Protein AF-A0A1I7SSW7-F1 (afdb_monomer_lite)

InterPro domains:
  IPR001506 Peptidase M12A [PF01400] (23-93)
  IPR024079 Metallopeptidase, catalytic domain superfamily [G3DSA:3.40.390.10] (13-125)

pLDDT: mean 82.29, std 19.3, range [34.72, 98.06]

Organism: Bursaphelenchus xylophilus (NCBI:txid6326)

Sequence (134 aa):
MAIFRSFRSLAFLCLVTVVFAESKTIFYRFHDKNNASINNCILKAMDKLRQETCLTFSKVPKPVKERVISFIESNHCAWQDNNSTVHMATHCLNDDTCTNIISKALTNERPQYGVVRHLNLKFNCTGKKNDRSA

Structure (mmCIF, N/CA/C/O backbone):
data_AF-A0A1I7SSW7-F1
#
_entry.id   AF-A0A1I7SSW7-F1
#
loop_
_atom_site.group_PDB
_atom_site.id
_atom_site.type_symbol
_atom_site.label_atom_id
_atom_site.label_alt_id
_atom_site.label_comp_id
_atom_site.label_asym_id
_atom_site.label_entity_id
_atom_site.label_seq_id
_atom_site.pdbx_PDB_ins_code
_atom_site.Cartn_x
_atom_site.Cartn_y
_atom_site.Cartn_z
_atom_site.occupancy
_atom_site.B_iso_or_equiv
_atom_site.auth_seq_id
_atom_site.auth_comp_id
_atom_site.auth_asym_id
_atom_site.auth_atom_id
_atom_site.pdbx_PDB_model_num
ATOM 1 N N . MET A 1 1 ? -44.603 23.549 58.461 1.00 39.75 1 MET A N 1
ATOM 2 C CA . MET A 1 1 ? -44.838 22.328 57.664 1.00 39.75 1 MET A CA 1
ATOM 3 C C . MET A 1 1 ? -43.965 22.421 56.421 1.00 39.75 1 MET A C 1
ATOM 5 O O . MET A 1 1 ? -44.342 23.052 55.446 1.00 39.75 1 MET A O 1
ATOM 9 N N . ALA A 1 2 ? -42.730 21.935 56.530 1.00 39.25 2 ALA A N 1
ATOM 10 C CA . ALA A 1 2 ? -41.802 21.841 55.410 1.00 39.25 2 ALA A CA 1
ATOM 11 C C . ALA A 1 2 ? -42.006 20.485 54.727 1.00 39.25 2 ALA A C 1
ATOM 13 O O . ALA A 1 2 ? -42.304 19.515 55.417 1.00 39.25 2 ALA A O 1
ATOM 14 N N . ILE A 1 3 ? -41.857 20.434 53.404 1.00 41.00 3 ILE A N 1
ATOM 15 C CA . ILE A 1 3 ? -40.979 19.505 52.671 1.00 41.00 3 ILE A CA 1
ATOM 16 C C . ILE A 1 3 ? -41.216 19.754 51.175 1.00 41.00 3 ILE A C 1
ATOM 18 O O . ILE A 1 3 ? -42.271 19.463 50.609 1.00 41.00 3 ILE A O 1
ATOM 22 N N . PHE A 1 4 ? -40.191 20.349 50.567 1.00 43.53 4 PHE A N 1
ATOM 23 C CA . PHE A 1 4 ? -39.983 20.524 49.136 1.00 43.53 4 PHE A CA 1
ATOM 24 C C . PHE A 1 4 ? -40.218 19.203 48.390 1.00 43.53 4 PHE A C 1
ATOM 26 O O . PHE A 1 4 ? -39.501 18.223 48.599 1.00 43.53 4 PHE A O 1
ATOM 33 N N . ARG A 1 5 ? -41.197 19.171 47.481 1.00 48.81 5 ARG A N 1
ATOM 34 C CA . ARG A 1 5 ? -41.376 18.039 46.569 1.00 48.81 5 ARG A CA 1
ATOM 35 C C . ARG A 1 5 ? -40.392 18.146 45.410 1.00 48.81 5 ARG A C 1
ATOM 37 O O . ARG A 1 5 ? -40.645 18.811 44.418 1.00 48.81 5 ARG A O 1
ATOM 44 N N . SER A 1 6 ? -39.288 17.430 45.606 1.00 44.53 6 SER A N 1
ATOM 45 C CA . SER A 1 6 ? -38.626 16.568 44.628 1.00 44.53 6 SER A CA 1
ATOM 46 C C . SER A 1 6 ? -38.331 17.204 43.264 1.00 44.53 6 SER A C 1
ATOM 48 O O . SER A 1 6 ? -39.148 17.192 42.344 1.00 44.53 6 SER A O 1
ATOM 50 N N . PHE A 1 7 ? -37.090 17.682 43.139 1.00 45.72 7 PHE A N 1
ATOM 51 C CA . PHE A 1 7 ? -36.362 17.776 41.877 1.00 45.72 7 PHE A CA 1
ATOM 52 C C . PHE A 1 7 ? -36.556 16.471 41.089 1.00 45.72 7 PHE A C 1
ATOM 54 O O . PHE A 1 7 ? -35.925 15.453 41.380 1.00 45.72 7 PHE A O 1
ATOM 61 N N . ARG A 1 8 ? -37.438 16.492 40.084 1.00 46.66 8 ARG A N 1
ATOM 62 C CA . ARG A 1 8 ? -37.482 15.461 39.047 1.00 46.66 8 ARG A CA 1
ATOM 63 C C . ARG A 1 8 ? -36.206 15.595 38.231 1.00 46.66 8 ARG A C 1
ATOM 65 O O . ARG A 1 8 ? -36.127 16.350 37.269 1.00 46.66 8 ARG A O 1
ATOM 72 N N . SER A 1 9 ? -35.206 14.861 38.698 1.00 51.84 9 SER A N 1
ATOM 73 C CA . SER A 1 9 ? -33.976 14.521 38.011 1.00 51.84 9 SER A CA 1
ATOM 74 C C . SER A 1 9 ? -34.321 13.829 36.688 1.00 51.84 9 SER A C 1
ATOM 76 O O . SER A 1 9 ? -34.374 12.608 36.595 1.00 51.84 9 SER A O 1
ATOM 78 N N . LEU A 1 10 ? -34.607 14.615 35.652 1.00 50.91 10 LEU A N 1
ATOM 79 C CA . LEU A 1 10 ? -34.479 14.190 34.262 1.00 50.91 10 LEU A CA 1
ATOM 80 C C . LEU A 1 10 ? -33.035 14.473 33.852 1.00 50.91 10 LEU A C 1
ATOM 82 O O . LEU A 1 10 ? -32.748 15.272 32.966 1.00 50.91 10 LEU A O 1
ATOM 86 N N . ALA A 1 11 ? -32.111 13.785 34.524 1.00 51.94 11 ALA A N 1
ATOM 87 C CA . ALA A 1 11 ? -30.805 13.485 33.971 1.00 51.94 11 ALA A CA 1
ATOM 88 C C . ALA A 1 11 ? -31.016 12.512 32.802 1.00 51.94 11 ALA A C 1
ATOM 90 O O . ALA A 1 11 ? -30.690 11.331 32.872 1.00 51.94 11 ALA A O 1
ATOM 91 N N . PHE A 1 12 ? -31.585 13.020 31.709 1.00 49.56 12 PHE A N 1
ATOM 92 C CA . PHE A 1 12 ? -31.449 12.441 30.382 1.00 49.56 12 PHE A CA 1
ATOM 93 C C . PHE A 1 12 ? -30.018 12.760 29.925 1.00 49.56 12 PHE A C 1
ATOM 95 O O . PHE A 1 12 ? -29.775 13.548 29.015 1.00 49.56 12 PHE A O 1
ATOM 102 N N . LEU A 1 13 ? -29.038 12.198 30.642 1.00 54.81 13 LEU A N 1
ATOM 103 C CA . LEU A 1 13 ? -27.681 12.084 30.143 1.00 54.81 13 LEU A CA 1
ATOM 104 C C . LEU A 1 13 ? -27.780 11.119 28.963 1.00 54.81 13 LEU A C 1
ATOM 106 O O . LEU A 1 13 ? -27.737 9.901 29.123 1.00 54.81 13 LEU A O 1
ATOM 110 N N . CYS A 1 14 ? -27.963 11.681 27.770 1.00 49.81 14 CYS A N 1
ATOM 111 C CA . CYS A 1 14 ? -27.564 11.051 26.527 1.00 49.81 14 CYS A CA 1
ATOM 112 C C . CYS A 1 14 ? -26.086 10.682 26.676 1.00 49.81 14 CYS A C 1
ATOM 114 O O . CYS A 1 14 ? -25.195 11.481 26.388 1.00 49.81 14 CYS A O 1
ATOM 116 N N . LEU A 1 15 ? -25.831 9.474 27.175 1.00 48.19 15 LEU A N 1
ATOM 117 C CA . LEU A 1 15 ? -24.528 8.833 27.190 1.00 48.19 15 LEU A CA 1
ATOM 118 C C . LEU A 1 15 ? -24.218 8.451 25.736 1.00 48.19 15 LEU A C 1
ATOM 120 O O . LEU A 1 15 ? -24.253 7.289 25.342 1.00 48.19 15 LEU A O 1
ATOM 124 N N . VAL A 1 16 ? -23.981 9.459 24.895 1.00 55.19 16 VAL A N 1
ATOM 125 C CA . VAL A 1 16 ? -23.369 9.260 23.587 1.00 55.19 16 VAL A CA 1
ATOM 126 C C . VAL A 1 16 ? -21.922 8.916 23.892 1.00 55.19 16 VAL A C 1
ATOM 128 O O . VAL A 1 16 ? -21.055 9.783 23.967 1.00 55.19 16 VAL A O 1
ATOM 131 N N . THR A 1 17 ? -21.653 7.634 24.122 1.00 53.50 17 THR A N 1
ATOM 132 C CA . THR A 1 17 ? -20.293 7.118 24.045 1.00 53.50 17 THR A CA 1
ATOM 133 C C . THR A 1 17 ? -19.869 7.280 22.597 1.00 53.50 17 THR A C 1
ATOM 135 O O . THR A 1 17 ? -20.151 6.437 21.741 1.00 53.50 17 THR A O 1
ATOM 138 N N . VAL A 1 18 ? -19.233 8.408 22.295 1.00 54.25 18 VAL A N 1
ATOM 139 C CA . VAL A 1 18 ? -18.437 8.556 21.087 1.00 54.25 18 VAL A CA 1
ATOM 140 C C . VAL A 1 18 ? -17.310 7.544 21.231 1.00 54.25 18 VAL A C 1
ATOM 142 O O . VAL A 1 18 ? -16.285 7.813 21.846 1.00 54.25 18 VAL A O 1
ATOM 145 N N . VAL A 1 19 ? -17.529 6.336 20.709 1.00 56.25 19 VAL A N 1
ATOM 146 C CA . VAL A 1 19 ? -16.446 5.386 20.480 1.00 56.25 19 VAL A CA 1
ATOM 147 C C . VAL A 1 19 ? -15.565 6.055 19.432 1.00 56.25 19 VAL A C 1
ATOM 149 O O . VAL A 1 19 ? -15.930 6.141 18.250 1.00 56.25 19 VAL A O 1
ATOM 152 N N . PHE A 1 20 ? -14.474 6.660 19.895 1.00 54.06 20 PHE A N 1
ATOM 153 C CA . PHE A 1 20 ? -13.388 7.093 19.038 1.00 54.06 20 PHE A CA 1
ATOM 154 C C . PHE A 1 20 ? -12.798 5.811 18.458 1.00 54.06 20 PHE A C 1
ATOM 156 O O . PHE A 1 20 ? -12.204 5.017 19.182 1.00 54.06 20 PHE A O 1
ATOM 163 N N . ALA A 1 21 ? -13.050 5.559 17.173 1.00 59.50 21 ALA A N 1
ATOM 164 C CA . ALA A 1 21 ? -12.325 4.520 16.466 1.00 59.50 21 ALA A CA 1
ATOM 165 C C . ALA A 1 21 ? -10.864 4.975 16.436 1.00 59.50 21 ALA A C 1
ATOM 167 O O . ALA A 1 21 ? -10.548 6.006 15.839 1.00 59.50 21 ALA A O 1
ATOM 168 N N . GLU A 1 22 ? -10.003 4.268 17.159 1.00 69.94 22 GLU A N 1
ATOM 169 C CA . GLU A 1 22 ? -8.578 4.557 17.195 1.00 69.94 22 GLU A CA 1
ATOM 170 C C . GLU A 1 22 ? -8.015 4.326 15.788 1.00 69.94 22 GLU A C 1
ATOM 172 O O . GLU A 1 22 ? -8.035 3.210 15.268 1.00 69.94 22 GLU A O 1
ATOM 177 N N . SER A 1 23 ? -7.597 5.401 15.115 1.00 81.25 23 SER A N 1
ATOM 178 C CA . SER A 1 23 ? -7.006 5.285 13.786 1.00 81.25 23 SER A CA 1
ATOM 179 C C . SER A 1 23 ? -5.551 4.863 13.911 1.00 81.25 23 SER A C 1
ATOM 181 O O . SER A 1 23 ? -4.782 5.523 14.615 1.00 81.25 23 SER A O 1
ATOM 183 N N . LYS A 1 24 ? -5.143 3.823 13.185 1.00 89.62 24 LYS A N 1
ATOM 184 C CA . LYS A 1 24 ? -3.747 3.386 13.177 1.00 89.62 24 LYS A CA 1
ATOM 185 C C . LYS A 1 24 ? -3.008 3.967 11.981 1.00 89.62 24 LYS A C 1
ATOM 187 O O . LYS A 1 24 ? -3.320 3.638 10.837 1.00 89.62 24 LYS A O 1
ATOM 192 N N . THR A 1 25 ? -1.998 4.786 12.261 1.00 92.00 25 THR A N 1
ATOM 193 C CA . THR A 1 25 ? -1.147 5.370 11.221 1.00 92.00 25 THR A CA 1
ATOM 194 C C . THR A 1 25 ? -0.088 4.373 10.772 1.00 92.00 25 THR A C 1
ATOM 196 O O . THR A 1 25 ? 0.652 3.817 11.577 1.00 92.00 25 THR A O 1
ATOM 199 N N . ILE A 1 26 ? -0.010 4.161 9.464 1.00 93.88 26 ILE A N 1
ATOM 200 C CA . ILE A 1 26 ? 1.018 3.379 8.793 1.00 93.88 26 ILE A CA 1
ATOM 201 C C . ILE A 1 26 ? 1.961 4.348 8.089 1.00 93.88 26 ILE A C 1
ATOM 203 O O . ILE A 1 26 ? 1.559 5.097 7.192 1.00 93.88 26 ILE A O 1
ATOM 207 N N . PHE A 1 27 ? 3.234 4.313 8.474 1.00 95.00 27 PHE A N 1
ATOM 208 C CA . PHE A 1 27 ? 4.255 5.137 7.849 1.00 95.00 27 PHE A CA 1
ATOM 209 C C . PHE A 1 27 ? 4.839 4.463 6.612 1.00 95.00 27 PHE A C 1
ATOM 211 O O . PHE A 1 27 ? 5.202 3.284 6.638 1.00 95.00 27 PHE A O 1
ATOM 218 N N . TYR A 1 28 ? 4.963 5.225 5.527 1.00 96.00 28 TYR A N 1
ATOM 219 C CA . TYR A 1 28 ? 5.516 4.729 4.275 1.00 96.00 28 TYR A CA 1
ATOM 220 C C . TYR A 1 28 ? 6.509 5.686 3.624 1.00 96.00 28 TYR A C 1
ATOM 222 O O . TYR A 1 28 ? 6.481 6.901 3.833 1.00 96.00 28 TYR A O 1
ATOM 230 N N . ARG A 1 29 ? 7.366 5.130 2.768 1.00 95.69 29 ARG A N 1
ATOM 231 C CA . ARG A 1 29 ? 8.203 5.887 1.832 1.00 95.69 29 ARG A CA 1
ATOM 232 C C . ARG A 1 29 ? 8.241 5.206 0.471 1.00 95.69 29 ARG A C 1
ATOM 234 O O . ARG A 1 29 ? 8.270 3.979 0.393 1.00 95.69 29 ARG A O 1
ATOM 241 N N . PHE A 1 30 ? 8.289 6.010 -0.582 1.00 96.75 30 PHE A N 1
ATOM 242 C CA . PHE A 1 30 ? 8.641 5.547 -1.920 1.00 96.75 30 PHE A CA 1
ATOM 243 C C . PHE A 1 30 ? 10.130 5.770 -2.143 1.00 96.75 30 PHE A C 1
ATOM 245 O O . PHE A 1 30 ? 10.692 6.735 -1.627 1.00 96.75 30 PHE A O 1
ATOM 252 N N . HIS A 1 31 ? 10.761 4.879 -2.894 1.00 95.44 31 HIS A N 1
ATOM 253 C CA . HIS A 1 31 ? 12.102 5.130 -3.394 1.00 95.44 31 HIS A CA 1
ATOM 254 C C . HIS A 1 31 ? 12.051 6.140 -4.548 1.00 95.44 31 HIS A C 1
ATOM 256 O O . HIS A 1 31 ? 11.157 6.085 -5.393 1.00 95.44 31 HIS A O 1
ATOM 262 N N . ASP A 1 32 ? 13.021 7.054 -4.593 1.00 94.25 32 ASP A N 1
ATOM 263 C CA . ASP A 1 32 ? 12.993 8.223 -5.487 1.00 94.25 32 ASP A CA 1
ATOM 264 C C . ASP A 1 32 ? 13.028 7.856 -6.977 1.00 94.25 32 ASP A C 1
ATOM 266 O O . ASP A 1 32 ? 12.586 8.622 -7.826 1.00 94.25 32 ASP A O 1
ATOM 270 N N . LYS A 1 33 ? 13.548 6.665 -7.293 1.00 94.81 33 LYS A N 1
ATOM 271 C CA . LYS A 1 33 ? 13.659 6.146 -8.664 1.00 94.81 33 LYS A CA 1
ATOM 272 C C . LYS A 1 33 ? 12.468 5.299 -9.118 1.00 94.81 33 LYS A C 1
ATOM 274 O O . LYS A 1 33 ? 12.536 4.734 -10.200 1.00 94.81 33 LYS A O 1
ATOM 279 N N . ASN A 1 34 ? 11.420 5.170 -8.305 1.00 95.56 34 ASN A N 1
ATOM 280 C CA . ASN A 1 34 ? 10.256 4.382 -8.698 1.00 95.56 34 ASN A CA 1
ATOM 281 C C . ASN A 1 34 ? 9.529 5.015 -9.883 1.00 95.56 34 ASN A C 1
ATOM 283 O O . ASN A 1 34 ? 9.257 6.218 -9.893 1.00 95.56 34 ASN A O 1
ATOM 287 N N . ASN A 1 35 ? 9.081 4.169 -10.804 1.00 95.88 35 ASN A N 1
ATOM 288 C CA . ASN A 1 35 ? 8.106 4.533 -11.812 1.00 95.88 35 ASN A CA 1
ATOM 289 C C . ASN A 1 35 ? 6.836 5.131 -11.169 1.00 95.88 35 ASN A C 1
ATOM 291 O O . ASN A 1 35 ? 6.265 4.585 -10.217 1.00 95.88 35 ASN A O 1
ATOM 295 N N . ALA A 1 36 ? 6.352 6.246 -11.724 1.00 96.56 36 ALA A N 1
ATOM 296 C CA . ALA A 1 36 ? 5.165 6.945 -11.239 1.00 96.56 36 ALA A CA 1
ATOM 297 C C . ALA A 1 36 ? 3.911 6.051 -11.200 1.00 96.56 36 ALA A C 1
ATOM 299 O O . ALA A 1 36 ? 3.087 6.190 -10.294 1.00 96.56 36 ALA A O 1
ATOM 300 N N . SER A 1 37 ? 3.776 5.104 -12.134 1.00 97.00 37 SER A N 1
ATOM 301 C CA . SER A 1 37 ? 2.643 4.175 -12.181 1.00 97.00 37 SER A CA 1
ATOM 302 C C . SER A 1 37 ? 2.617 3.221 -10.982 1.00 97.00 37 SER A C 1
ATOM 304 O O . SER A 1 37 ? 1.536 2.928 -10.471 1.00 97.00 37 SER A O 1
ATOM 306 N N . ILE A 1 38 ? 3.785 2.801 -10.476 1.00 96.62 38 ILE A N 1
ATOM 307 C CA . ILE A 1 38 ? 3.889 2.000 -9.245 1.00 96.62 38 ILE A CA 1
ATOM 308 C C . ILE A 1 38 ? 3.392 2.820 -8.055 1.00 96.62 38 ILE A C 1
ATOM 310 O O . ILE A 1 38 ? 2.509 2.374 -7.321 1.00 96.62 38 ILE A O 1
ATOM 314 N N . ASN A 1 39 ? 3.908 4.042 -7.897 1.00 97.25 39 ASN A N 1
ATOM 315 C CA . ASN A 1 39 ? 3.523 4.916 -6.790 1.00 97.25 39 ASN A CA 1
ATOM 316 C C . ASN A 1 39 ? 2.014 5.209 -6.810 1.00 97.25 39 ASN A C 1
ATOM 318 O O . ASN A 1 39 ? 1.360 5.128 -5.773 1.00 97.25 39 ASN A O 1
ATOM 322 N N . ASN A 1 40 ? 1.444 5.484 -7.988 1.00 97.94 40 ASN A N 1
ATOM 323 C CA . ASN A 1 40 ? 0.010 5.725 -8.152 1.00 97.94 40 ASN A CA 1
ATOM 324 C C . ASN A 1 40 ? -0.833 4.498 -7.764 1.00 97.94 40 ASN A C 1
ATOM 326 O O . ASN A 1 40 ? -1.829 4.635 -7.060 1.00 97.94 40 ASN A O 1
ATOM 330 N N . CYS A 1 41 ? -0.417 3.292 -8.163 1.00 97.75 41 CYS A N 1
ATOM 331 C CA . CYS A 1 41 ? -1.133 2.064 -7.810 1.00 97.75 41 CYS A CA 1
ATOM 332 C C . CYS A 1 41 ? -1.180 1.841 -6.292 1.00 97.75 41 CYS A C 1
ATOM 334 O O . CYS A 1 41 ? -2.236 1.550 -5.730 1.00 97.75 41 CYS A O 1
ATOM 336 N N . ILE A 1 42 ? -0.051 2.055 -5.610 1.00 97.94 42 ILE A N 1
ATOM 337 C CA . ILE A 1 42 ? 0.026 1.949 -4.150 1.00 97.94 42 ILE A CA 1
ATOM 338 C C . ILE A 1 42 ? -0.813 3.034 -3.467 1.00 97.94 42 ILE A C 1
ATOM 340 O O . ILE A 1 42 ? -1.547 2.724 -2.533 1.00 97.94 42 ILE A O 1
ATOM 344 N N . LEU A 1 43 ? -0.757 4.284 -3.934 1.00 98.06 43 LEU A N 1
ATOM 345 C CA . LEU A 1 43 ? -1.543 5.381 -3.360 1.00 98.06 43 LEU A CA 1
ATOM 346 C C . LEU A 1 43 ? -3.053 5.144 -3.494 1.00 98.06 43 LEU A C 1
ATOM 348 O O . LEU A 1 43 ? -3.775 5.299 -2.513 1.00 98.06 43 LEU A O 1
ATOM 352 N N . LYS A 1 44 ? -3.527 4.683 -4.658 1.00 97.88 44 LYS A N 1
ATOM 353 C CA . LYS A 1 44 ? -4.939 4.308 -4.848 1.00 97.88 44 LYS A CA 1
ATOM 354 C C . LYS A 1 44 ? -5.370 3.193 -3.898 1.00 97.88 44 LYS A C 1
ATOM 356 O O . LYS A 1 44 ? -6.439 3.274 -3.296 1.00 97.88 44 LYS A O 1
ATOM 361 N N . ALA A 1 45 ? -4.531 2.172 -3.730 1.00 97.38 45 ALA A N 1
ATOM 362 C CA . ALA A 1 45 ? -4.801 1.090 -2.792 1.00 97.38 45 ALA A CA 1
ATOM 363 C C . ALA A 1 45 ? -4.824 1.585 -1.332 1.00 97.38 45 ALA A C 1
ATOM 365 O O . ALA A 1 45 ? -5.716 1.208 -0.574 1.00 97.38 45 ALA A O 1
ATOM 366 N N . MET A 1 46 ? -3.907 2.475 -0.939 1.00 97.88 46 MET A N 1
ATOM 367 C CA . MET A 1 46 ? -3.924 3.127 0.377 1.00 97.88 46 MET A CA 1
ATOM 368 C C . MET A 1 46 ? -5.207 3.932 0.602 1.00 97.88 46 MET A C 1
ATOM 370 O O . MET A 1 46 ? -5.796 3.840 1.676 1.00 97.88 46 MET A O 1
ATOM 374 N N . ASP A 1 47 ? -5.665 4.689 -0.396 1.00 97.12 47 ASP A N 1
ATOM 375 C CA . ASP A 1 47 ? -6.899 5.471 -0.294 1.00 97.12 47 ASP A CA 1
ATOM 376 C C . ASP A 1 47 ? -8.137 4.590 -0.143 1.00 97.12 47 ASP A C 1
ATOM 378 O O . ASP A 1 47 ? -8.976 4.867 0.715 1.00 97.12 47 ASP A O 1
ATOM 382 N N . LYS A 1 48 ? -8.220 3.494 -0.902 1.00 95.44 48 LYS A N 1
ATOM 383 C CA . LYS A 1 48 ? -9.279 2.493 -0.735 1.00 95.44 48 LYS A CA 1
ATOM 384 C C . LYS A 1 48 ? -9.290 1.938 0.690 1.00 95.44 48 LYS A C 1
ATOM 386 O O . LYS A 1 48 ? -10.314 1.952 1.368 1.00 95.44 48 LYS A O 1
ATOM 391 N N . LEU A 1 49 ? -8.130 1.508 1.187 1.00 95.25 49 LEU A N 1
ATOM 392 C CA . LEU A 1 49 ? -8.012 0.975 2.544 1.00 95.25 49 LEU A CA 1
ATOM 393 C C . LEU A 1 49 ? -8.348 2.021 3.609 1.00 95.25 49 LEU A C 1
ATOM 395 O O . LEU A 1 49 ? -8.978 1.683 4.604 1.00 95.25 49 LEU A O 1
ATOM 399 N N . ARG A 1 50 ? -7.988 3.288 3.401 1.00 94.50 50 ARG A N 1
ATOM 400 C CA . ARG A 1 50 ? -8.331 4.395 4.303 1.00 94.50 50 ARG A CA 1
ATOM 401 C C . ARG A 1 50 ? -9.837 4.653 4.384 1.00 94.50 50 ARG A C 1
ATOM 403 O O . ARG A 1 50 ? -10.316 5.081 5.427 1.00 94.50 50 ARG A O 1
ATOM 410 N N . GLN A 1 51 ? -10.577 4.441 3.297 1.00 92.81 51 GLN A N 1
ATOM 411 C CA . GLN A 1 51 ? -12.034 4.621 3.272 1.00 92.81 51 GLN A CA 1
ATOM 412 C C . GLN A 1 51 ? -12.774 3.467 3.956 1.00 92.81 51 GLN A C 1
ATOM 414 O O . GLN A 1 51 ? -13.823 3.682 4.558 1.00 92.81 51 GLN A O 1
ATOM 419 N N . GLU A 1 52 ? -12.229 2.254 3.870 1.00 91.94 52 GLU A N 1
ATOM 420 C CA . GLU A 1 52 ? -12.911 1.033 4.316 1.00 91.94 52 GLU A CA 1
ATOM 421 C C . GLU A 1 52 ? -12.378 0.464 5.645 1.00 91.94 52 GLU A C 1
ATOM 423 O O . GLU A 1 52 ? -12.902 -0.529 6.160 1.00 91.94 52 GLU A O 1
ATOM 428 N N . THR A 1 53 ? -11.331 1.071 6.209 1.00 92.50 53 THR A N 1
ATOM 429 C CA . THR A 1 53 ? -10.700 0.645 7.465 1.00 92.50 53 THR A CA 1
ATOM 430 C C . THR A 1 53 ? -10.364 1.838 8.362 1.00 92.50 53 THR A C 1
ATOM 432 O O . THR A 1 53 ? -10.461 2.993 7.964 1.00 92.50 53 THR A O 1
ATOM 435 N N . CYS A 1 54 ? -9.924 1.562 9.588 1.00 92.25 54 CYS A N 1
ATOM 436 C CA . CYS A 1 54 ? -9.393 2.561 10.517 1.00 92.25 54 CYS A CA 1
ATOM 437 C C . CYS A 1 54 ? -7.922 2.941 10.245 1.00 92.25 54 CYS A C 1
ATOM 439 O O . CYS A 1 54 ? -7.297 3.625 11.058 1.00 92.25 54 CYS A O 1
ATOM 441 N N . LEU A 1 55 ? -7.339 2.476 9.137 1.00 93.75 55 LEU A N 1
ATOM 442 C CA . LEU A 1 55 ? -5.947 2.742 8.797 1.00 93.75 55 LEU A CA 1
ATOM 443 C C . LEU A 1 55 ? -5.792 4.116 8.148 1.00 93.75 55 LEU A C 1
ATOM 445 O O . LEU A 1 55 ? -6.525 4.489 7.233 1.00 93.75 55 LEU A O 1
ATOM 449 N N . THR A 1 56 ? -4.770 4.845 8.570 1.00 93.88 56 THR A N 1
ATOM 450 C CA . THR A 1 56 ? -4.304 6.057 7.896 1.00 93.88 56 THR A CA 1
ATOM 451 C C . THR A 1 56 ? -2.899 5.817 7.364 1.00 93.88 56 THR A C 1
ATOM 453 O O . THR A 1 56 ? -2.133 5.035 7.92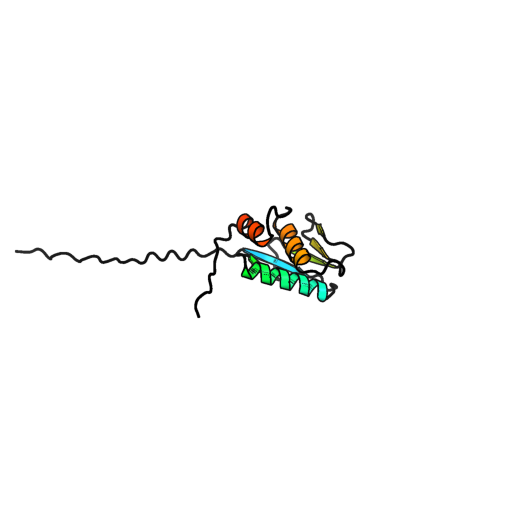0 1.00 93.88 56 THR A O 1
ATOM 456 N N . PHE A 1 57 ? -2.540 6.474 6.264 1.00 95.12 57 PHE A N 1
ATOM 457 C CA . PHE A 1 57 ? -1.226 6.324 5.644 1.00 95.12 57 PHE A CA 1
ATOM 458 C C . PHE A 1 57 ? -0.536 7.676 5.610 1.00 95.12 57 PHE A C 1
ATOM 460 O O . PHE A 1 57 ? -1.094 8.648 5.102 1.00 95.12 57 PHE A O 1
ATOM 467 N N . SER A 1 58 ? 0.681 7.736 6.138 1.00 93.75 58 SER A N 1
ATOM 468 C CA . SER A 1 58 ? 1.459 8.969 6.181 1.00 93.75 58 SER A CA 1
ATOM 469 C C . SER A 1 58 ? 2.870 8.735 5.671 1.00 93.75 58 SER A C 1
ATOM 471 O O . SER A 1 58 ? 3.477 7.691 5.920 1.00 93.75 58 SER A O 1
ATOM 473 N N . LYS A 1 59 ? 3.415 9.719 4.956 1.00 92.94 59 LYS A N 1
ATOM 474 C CA . LYS A 1 59 ? 4.837 9.697 4.615 1.00 92.94 59 LYS A CA 1
ATOM 475 C C . LYS A 1 59 ? 5.649 9.778 5.902 1.00 92.94 59 LYS A C 1
ATOM 477 O O . LYS A 1 59 ? 5.245 10.455 6.842 1.00 92.94 59 LYS A O 1
ATOM 482 N N . VAL A 1 60 ? 6.790 9.097 5.941 1.00 87.44 60 VAL A N 1
ATOM 483 C CA . VAL A 1 60 ? 7.662 9.070 7.124 1.00 87.44 60 VAL A CA 1
ATOM 484 C C . VAL A 1 60 ? 7.970 10.489 7.636 1.00 87.44 60 VAL A C 1
ATOM 486 O O . VAL A 1 60 ? 8.630 11.250 6.921 1.00 87.44 60 VAL A O 1
ATOM 489 N N . PRO A 1 61 ? 7.561 10.852 8.868 1.00 78.50 61 PRO A N 1
ATOM 490 C CA . PRO A 1 61 ? 8.016 12.072 9.508 1.00 78.50 61 PRO A CA 1
ATOM 491 C C . PRO A 1 61 ? 9.460 11.884 9.977 1.00 78.50 61 PRO A C 1
ATOM 493 O O . PRO A 1 61 ? 9.861 10.810 10.431 1.00 78.50 61 PRO A O 1
ATOM 496 N N . LYS A 1 62 ? 10.267 12.939 9.875 1.00 71.88 62 LYS A N 1
ATOM 497 C CA . LYS A 1 62 ? 11.576 12.973 10.534 1.00 71.88 62 LYS A CA 1
ATOM 498 C C . LYS A 1 62 ? 11.370 13.475 11.972 1.00 71.88 62 LYS A C 1
ATOM 500 O O . LYS A 1 62 ? 10.721 14.509 12.118 1.00 71.88 62 LYS A O 1
ATOM 505 N N . PRO A 1 63 ? 11.932 12.829 13.014 1.00 67.75 63 PRO A N 1
ATOM 506 C CA . PRO A 1 63 ? 12.721 11.588 13.023 1.00 67.75 63 PRO A CA 1
ATOM 507 C C . PRO A 1 63 ? 11.872 10.299 13.082 1.00 67.75 63 PRO A C 1
ATOM 509 O O . PRO A 1 63 ? 10.784 10.273 13.652 1.00 67.75 63 PRO A O 1
ATOM 512 N N . VAL A 1 64 ? 12.413 9.207 12.530 1.00 67.25 64 VAL A N 1
ATOM 513 C CA . VAL A 1 64 ? 11.733 7.906 12.387 1.00 67.25 64 VAL A CA 1
ATOM 514 C C . VAL A 1 64 ? 11.816 7.107 13.690 1.00 67.25 64 VAL A C 1
ATOM 516 O O . VAL A 1 64 ? 12.894 6.635 14.042 1.00 67.25 64 VAL A O 1
ATOM 519 N N . LYS A 1 65 ? 10.699 6.941 14.405 1.00 68.62 65 LYS A N 1
ATOM 520 C CA . LYS A 1 65 ? 10.617 6.046 15.581 1.00 68.62 65 LYS A CA 1
ATOM 521 C C . LYS A 1 65 ? 9.766 4.795 15.353 1.00 68.62 65 LYS A C 1
ATOM 523 O O . LYS A 1 65 ? 9.835 3.865 16.147 1.00 68.62 65 LYS A O 1
ATOM 528 N N . GLU A 1 66 ? 8.988 4.759 14.278 1.00 78.69 66 GLU A N 1
ATOM 529 C CA . GLU A 1 66 ? 8.031 3.686 14.003 1.00 78.69 66 GLU A CA 1
ATOM 530 C C . GLU A 1 66 ? 8.427 2.857 12.777 1.00 78.69 66 GLU A C 1
ATOM 532 O O . GLU A 1 66 ? 9.240 3.283 11.953 1.00 78.69 66 GLU A O 1
ATOM 537 N N . ARG A 1 67 ? 7.845 1.655 12.652 1.00 84.75 67 ARG A N 1
ATOM 538 C CA . ARG A 1 67 ? 8.055 0.773 11.497 1.00 84.75 67 ARG A CA 1
ATOM 539 C C . ARG A 1 67 ? 7.575 1.474 10.223 1.00 84.75 67 ARG A C 1
ATOM 541 O O . ARG A 1 67 ? 6.426 1.898 10.138 1.00 84.75 67 ARG A O 1
ATOM 548 N N . VAL A 1 68 ? 8.450 1.542 9.224 1.00 92.88 68 VAL A N 1
ATOM 549 C CA . VAL A 1 68 ? 8.173 2.153 7.919 1.00 92.88 68 VAL A CA 1
ATOM 550 C C . VAL A 1 68 ? 8.102 1.078 6.846 1.00 92.88 68 VAL A C 1
ATOM 552 O O . VAL A 1 68 ? 9.026 0.277 6.713 1.00 92.88 68 VAL A O 1
ATOM 555 N N . ILE A 1 69 ? 7.054 1.117 6.026 1.00 95.75 69 ILE A N 1
ATOM 556 C CA . ILE A 1 69 ? 6.970 0.316 4.804 1.00 95.75 69 ILE A CA 1
ATOM 557 C C . ILE A 1 69 ? 7.672 1.068 3.671 1.00 95.75 69 ILE A C 1
ATOM 559 O O . ILE A 1 69 ? 7.311 2.195 3.326 1.00 95.75 69 ILE A O 1
ATOM 563 N N . SER A 1 70 ? 8.695 0.447 3.093 1.00 96.38 70 SER A N 1
ATOM 564 C CA . SER A 1 70 ? 9.396 0.987 1.926 1.00 96.38 70 SER A CA 1
ATOM 565 C C . SER A 1 70 ? 8.811 0.380 0.658 1.00 96.38 70 SER A C 1
ATOM 567 O O . SER A 1 70 ? 8.672 -0.832 0.581 1.00 96.38 70 SER A O 1
ATOM 569 N N . PHE A 1 71 ? 8.491 1.194 -0.339 1.00 97.31 71 PHE A N 1
ATOM 570 C CA . PHE A 1 71 ? 8.009 0.727 -1.638 1.00 97.31 71 PHE A CA 1
ATOM 571 C C . PHE A 1 71 ? 9.079 0.989 -2.690 1.00 97.31 71 PHE A C 1
ATOM 573 O O . PHE A 1 71 ? 9.449 2.148 -2.907 1.00 97.31 71 PHE A O 1
ATOM 580 N N . ILE A 1 72 ? 9.568 -0.065 -3.339 1.00 97.19 72 ILE A N 1
ATOM 581 C CA . ILE A 1 72 ? 10.628 0.019 -4.346 1.00 97.19 72 ILE A CA 1
ATOM 582 C C . ILE A 1 72 ? 10.230 -0.700 -5.631 1.00 97.19 72 ILE A C 1
ATOM 584 O O . ILE A 1 72 ? 9.569 -1.739 -5.603 1.00 97.19 72 ILE A O 1
ATOM 588 N N . GLU A 1 73 ? 10.651 -0.141 -6.757 1.00 96.69 73 GLU A N 1
ATOM 589 C CA . GLU A 1 73 ? 10.573 -0.806 -8.048 1.00 96.69 73 GLU A CA 1
ATOM 590 C C . GLU A 1 73 ? 11.603 -1.937 -8.141 1.00 96.69 73 GLU A C 1
ATOM 592 O O . GLU A 1 73 ? 12.770 -1.764 -7.781 1.00 96.69 73 GLU A O 1
ATOM 597 N N . SER A 1 74 ? 11.172 -3.102 -8.618 1.00 94.75 74 SER A N 1
ATOM 598 C CA . SER A 1 74 ? 12.048 -4.234 -8.913 1.00 94.75 74 SER A CA 1
ATOM 599 C C . SER A 1 74 ? 11.428 -5.156 -9.971 1.00 94.75 74 SER A C 1
ATOM 601 O O . SER A 1 74 ? 10.373 -4.865 -10.530 1.00 94.75 74 SER A O 1
ATOM 603 N N . ASN A 1 75 ? 12.082 -6.285 -10.254 1.00 94.12 75 ASN A N 1
ATOM 604 C CA . ASN A 1 75 ? 11.600 -7.284 -11.215 1.00 94.12 75 ASN A CA 1
ATOM 605 C C . ASN A 1 75 ? 10.574 -8.266 -10.620 1.00 94.12 75 ASN A C 1
ATOM 607 O O . ASN A 1 75 ? 10.116 -9.171 -11.317 1.00 94.12 75 ASN A O 1
ATOM 611 N N . HIS A 1 76 ? 10.230 -8.123 -9.339 1.00 92.75 76 HIS A N 1
ATOM 612 C CA . HIS A 1 76 ? 9.338 -9.033 -8.625 1.00 92.75 76 HIS A CA 1
ATOM 613 C C . HIS A 1 76 ? 8.289 -8.262 -7.826 1.00 92.75 76 HIS A C 1
ATOM 615 O O . HIS A 1 76 ? 8.456 -7.085 -7.513 1.00 92.75 76 HIS A O 1
ATOM 621 N N . CYS A 1 77 ? 7.211 -8.954 -7.464 1.00 94.00 77 CYS A N 1
ATOM 622 C CA . CYS A 1 77 ? 6.061 -8.363 -6.784 1.00 94.00 77 CYS A CA 1
ATOM 623 C C . CYS A 1 77 ? 5.823 -9.097 -5.478 1.00 94.00 77 CYS A C 1
ATOM 625 O O . CYS A 1 77 ? 5.100 -10.093 -5.421 1.00 94.00 77 CYS A O 1
ATOM 627 N N . ALA A 1 78 ? 6.531 -8.660 -4.443 1.00 95.19 78 ALA A N 1
ATOM 628 C CA . ALA A 1 78 ? 6.608 -9.390 -3.192 1.00 95.19 78 ALA A CA 1
ATOM 629 C C . ALA A 1 78 ? 6.866 -8.475 -1.999 1.00 95.19 78 ALA A C 1
ATOM 631 O O . ALA A 1 78 ? 7.475 -7.411 -2.095 1.00 95.19 78 ALA A O 1
ATOM 632 N N . TRP A 1 79 ? 6.421 -8.946 -0.843 1.00 95.56 79 TRP A N 1
ATOM 633 C CA . TRP A 1 79 ? 6.786 -8.379 0.440 1.00 95.56 79 TRP A CA 1
ATOM 634 C C . TRP A 1 79 ? 8.044 -9.060 0.985 1.00 95.56 79 TRP A C 1
ATOM 636 O O . TRP A 1 79 ? 8.111 -10.289 1.029 1.00 95.56 79 TRP A O 1
ATOM 646 N N . GLN A 1 80 ? 9.004 -8.259 1.442 1.00 95.12 80 GLN A N 1
ATOM 647 C CA . GLN A 1 80 ? 10.215 -8.703 2.117 1.00 95.12 80 GLN A CA 1
ATOM 648 C C . GLN A 1 80 ? 10.202 -8.221 3.576 1.00 95.12 80 GLN A C 1
ATOM 650 O O . GLN A 1 80 ? 10.366 -7.035 3.862 1.00 95.12 80 GLN A O 1
ATOM 655 N N . ASP A 1 81 ? 10.014 -9.156 4.510 1.00 91.50 81 ASP A N 1
ATOM 656 C CA . ASP A 1 81 ? 9.799 -8.832 5.928 1.00 91.50 81 ASP A CA 1
ATOM 657 C C . ASP A 1 81 ? 11.061 -8.265 6.603 1.00 91.50 81 ASP A C 1
ATOM 659 O O . ASP A 1 81 ? 10.986 -7.258 7.309 1.00 91.50 81 ASP A O 1
ATOM 663 N N . ASN A 1 82 ? 12.237 -8.833 6.293 1.00 90.00 82 ASN A N 1
ATOM 664 C CA . ASN A 1 82 ? 13.524 -8.495 6.924 1.00 90.00 82 ASN A CA 1
ATOM 665 C C . ASN A 1 82 ? 13.882 -7.000 6.873 1.00 90.00 82 ASN A C 1
ATOM 667 O O . ASN A 1 82 ? 14.548 -6.495 7.770 1.00 90.00 82 ASN A O 1
ATOM 671 N N . ASN A 1 83 ? 13.466 -6.288 5.825 1.00 91.00 83 ASN A N 1
ATOM 672 C CA . ASN A 1 83 ? 13.745 -4.862 5.623 1.00 91.00 83 ASN A CA 1
ATOM 673 C C . ASN A 1 83 ? 12.464 -4.027 5.478 1.00 91.00 83 ASN A C 1
ATOM 675 O O . ASN A 1 83 ? 12.525 -2.873 5.052 1.00 91.00 83 ASN A O 1
ATOM 679 N N . SER A 1 84 ? 11.306 -4.607 5.803 1.00 94.19 84 SER A N 1
ATOM 680 C CA . SER A 1 84 ? 9.991 -3.989 5.643 1.00 94.19 84 SER A CA 1
ATOM 681 C C . SER A 1 84 ? 9.787 -3.331 4.269 1.00 94.19 84 SER A C 1
ATOM 683 O O . SER A 1 84 ? 9.361 -2.176 4.170 1.00 94.19 84 SER A O 1
ATOM 685 N N . THR A 1 85 ? 10.138 -4.055 3.203 1.00 96.44 85 THR A N 1
ATOM 686 C CA . THR A 1 85 ? 10.126 -3.530 1.834 1.00 96.44 85 THR A CA 1
ATOM 687 C C . THR A 1 85 ? 9.160 -4.290 0.933 1.00 96.44 85 THR A C 1
ATOM 689 O O . THR A 1 85 ? 9.208 -5.511 0.805 1.00 96.44 85 THR A O 1
ATOM 692 N N . VAL A 1 86 ? 8.286 -3.540 0.274 1.00 97.12 86 VAL A N 1
ATOM 693 C CA . VAL A 1 86 ? 7.443 -3.988 -0.826 1.00 97.12 86 VAL A CA 1
ATOM 694 C C . VAL A 1 86 ? 8.192 -3.751 -2.133 1.00 97.12 86 VAL A C 1
ATOM 696 O O . VAL A 1 86 ? 8.524 -2.618 -2.481 1.00 97.12 86 VAL A O 1
ATOM 699 N N . HIS A 1 87 ? 8.425 -4.839 -2.850 1.00 97.06 87 HIS A N 1
ATOM 700 C CA . HIS A 1 87 ? 8.942 -4.865 -4.210 1.00 97.06 87 HIS A CA 1
ATOM 701 C C . HIS A 1 87 ? 7.772 -4.871 -5.189 1.00 97.06 87 HIS A C 1
ATOM 703 O O . HIS A 1 87 ? 6.846 -5.668 -5.017 1.00 97.06 87 HIS A O 1
ATOM 709 N N . MET A 1 88 ? 7.804 -3.991 -6.187 1.00 96.25 88 MET A N 1
ATOM 710 C CA . MET A 1 88 ? 6.769 -3.873 -7.214 1.00 96.25 88 MET A CA 1
ATOM 711 C C . MET A 1 88 ? 7.386 -3.781 -8.602 1.00 96.25 88 MET A C 1
ATOM 713 O O . MET A 1 88 ? 8.296 -2.991 -8.827 1.00 96.25 88 MET A O 1
ATOM 717 N N . ALA A 1 89 ? 6.814 -4.509 -9.551 1.00 96.19 89 ALA A N 1
ATOM 718 C CA . ALA A 1 89 ? 7.131 -4.389 -10.966 1.00 96.19 89 ALA A CA 1
ATOM 719 C C . ALA A 1 89 ? 5.941 -3.802 -11.735 1.00 96.19 89 ALA A C 1
ATOM 721 O O . ALA A 1 89 ? 4.784 -3.932 -11.324 1.00 96.19 89 ALA A O 1
ATOM 722 N N . THR A 1 90 ? 6.204 -3.205 -12.896 1.00 95.19 90 THR A N 1
ATOM 723 C CA . THR A 1 90 ? 5.168 -2.612 -13.761 1.00 95.19 90 THR A CA 1
ATOM 724 C C . THR A 1 90 ? 4.145 -3.629 -14.276 1.00 95.19 90 TH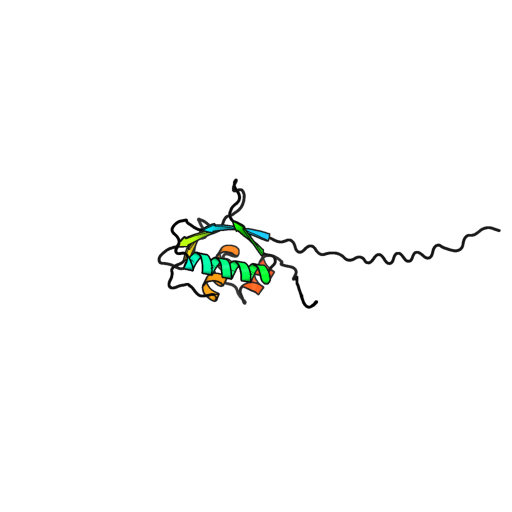R A C 1
ATOM 726 O O . THR A 1 90 ? 2.978 -3.290 -14.450 1.00 95.19 90 THR A O 1
ATOM 729 N N . HIS A 1 91 ? 4.536 -4.894 -14.449 1.00 94.62 91 HIS A N 1
ATOM 730 C CA . HIS A 1 91 ? 3.627 -5.971 -14.862 1.00 94.62 91 HIS A CA 1
ATOM 731 C C . HIS A 1 91 ? 2.650 -6.417 -13.756 1.00 94.62 91 HIS A C 1
ATOM 733 O O . HIS A 1 91 ? 1.753 -7.213 -14.013 1.00 94.62 91 HIS A O 1
ATOM 739 N N . CYS A 1 92 ? 2.800 -5.903 -12.533 1.00 91.44 92 CYS A N 1
ATOM 740 C CA . CYS A 1 92 ? 1.952 -6.227 -11.382 1.00 91.44 92 CYS A CA 1
ATOM 741 C C . CYS A 1 92 ? 0.961 -5.120 -11.029 1.00 91.44 92 CYS A C 1
ATOM 743 O O . CYS A 1 92 ? 0.339 -5.158 -9.967 1.00 91.44 92 CYS A O 1
ATOM 745 N N . LEU A 1 93 ? 0.843 -4.105 -11.885 1.00 95.44 93 LEU A N 1
ATOM 746 C CA . LEU A 1 93 ? -0.016 -2.957 -11.644 1.00 95.44 93 LEU A CA 1
ATOM 747 C C . LEU A 1 93 ? -1.462 -3.303 -11.975 1.00 95.44 93 LEU A C 1
ATOM 749 O O . LEU A 1 93 ? -1.933 -3.123 -13.093 1.00 95.44 93 LEU A O 1
ATOM 753 N N . ASN A 1 94 ? -2.165 -3.796 -10.967 1.00 95.38 94 ASN A N 1
ATOM 754 C CA . ASN A 1 94 ? -3.614 -3.856 -10.939 1.00 95.38 94 ASN A CA 1
ATOM 755 C C . ASN A 1 94 ? -4.099 -3.597 -9.505 1.00 95.38 94 ASN A C 1
ATOM 757 O O . ASN A 1 94 ? -3.341 -3.741 -8.537 1.00 95.38 94 ASN A O 1
ATOM 761 N N . ASP A 1 95 ? -5.364 -3.207 -9.382 1.00 93.69 95 ASP A N 1
ATOM 762 C CA . ASP A 1 95 ? -5.941 -2.749 -8.117 1.00 93.69 95 ASP A CA 1
ATOM 763 C C . ASP A 1 95 ? -5.888 -3.826 -7.019 1.00 93.69 95 ASP A C 1
ATOM 765 O O . ASP A 1 95 ? -5.566 -3.528 -5.861 1.00 93.69 95 ASP A O 1
ATOM 769 N N . ASP A 1 96 ? -6.129 -5.089 -7.376 1.00 93.06 96 ASP A N 1
ATOM 770 C CA . ASP A 1 96 ? -6.120 -6.206 -6.431 1.00 93.06 96 ASP A CA 1
ATOM 771 C C . ASP A 1 96 ? -4.708 -6.521 -5.938 1.00 93.06 96 ASP A C 1
ATOM 773 O O . ASP A 1 96 ? -4.495 -6.688 -4.738 1.00 93.06 96 ASP A O 1
ATOM 777 N N . THR A 1 97 ? -3.712 -6.561 -6.823 1.00 94.00 97 THR A N 1
ATOM 778 C CA . THR A 1 97 ? -2.312 -6.802 -6.463 1.00 94.00 97 THR A CA 1
ATOM 779 C C . THR A 1 97 ? -1.781 -5.694 -5.556 1.00 94.00 97 THR A C 1
ATOM 781 O O . THR A 1 97 ? -1.181 -6.002 -4.523 1.00 94.00 97 THR A O 1
ATOM 784 N N . CYS A 1 98 ? -2.054 -4.424 -5.869 1.00 95.94 98 CYS A N 1
ATOM 785 C CA . CYS A 1 98 ? -1.627 -3.292 -5.042 1.00 95.94 98 CYS A CA 1
ATOM 786 C C . CYS A 1 98 ? -2.305 -3.291 -3.661 1.00 95.94 98 CYS A C 1
ATOM 788 O O . CYS A 1 98 ? -1.658 -3.018 -2.650 1.00 95.94 98 CYS A O 1
ATOM 790 N N . THR A 1 99 ? -3.574 -3.693 -3.578 1.00 95.75 99 THR A N 1
ATOM 791 C CA . THR A 1 99 ? -4.282 -3.834 -2.295 1.00 95.75 99 THR A CA 1
ATOM 792 C C . THR A 1 99 ? -3.770 -5.037 -1.488 1.00 95.75 99 THR A C 1
ATOM 794 O O . THR A 1 99 ? -3.499 -4.929 -0.287 1.00 95.75 99 THR A O 1
ATOM 797 N N . ASN A 1 100 ? -3.567 -6.182 -2.145 1.00 94.62 100 ASN A N 1
ATOM 798 C CA . ASN A 1 100 ? -3.073 -7.415 -1.531 1.00 94.62 100 ASN A CA 1
ATOM 799 C C . ASN A 1 100 ? -1.656 -7.262 -0.978 1.00 94.62 100 ASN A C 1
ATOM 801 O O . ASN A 1 100 ? -1.373 -7.753 0.116 1.00 94.62 100 ASN A O 1
ATOM 805 N N . ILE A 1 101 ? -0.760 -6.581 -1.696 1.00 95.69 101 ILE A N 1
ATOM 806 C CA . ILE A 1 101 ? 0.630 -6.450 -1.252 1.00 95.69 101 ILE A CA 1
ATOM 807 C C . ILE A 1 101 ? 0.761 -5.537 -0.030 1.00 95.69 101 ILE A C 1
ATOM 809 O O . ILE A 1 101 ? 1.552 -5.838 0.864 1.00 95.69 101 ILE A O 1
ATOM 813 N N . ILE A 1 102 ? -0.074 -4.495 0.080 1.00 96.25 102 ILE A N 1
ATOM 814 C CA . ILE A 1 102 ? -0.174 -3.683 1.301 1.00 96.25 102 ILE A CA 1
ATOM 815 C C . ILE A 1 102 ? -0.697 -4.543 2.455 1.00 96.25 102 ILE A C 1
ATOM 817 O O . ILE A 1 102 ? -0.119 -4.530 3.539 1.00 96.25 102 ILE A O 1
ATOM 821 N N . SER A 1 103 ? -1.739 -5.351 2.227 1.00 95.38 103 SER A N 1
ATOM 822 C CA . SER A 1 103 ? -2.250 -6.276 3.248 1.00 95.38 1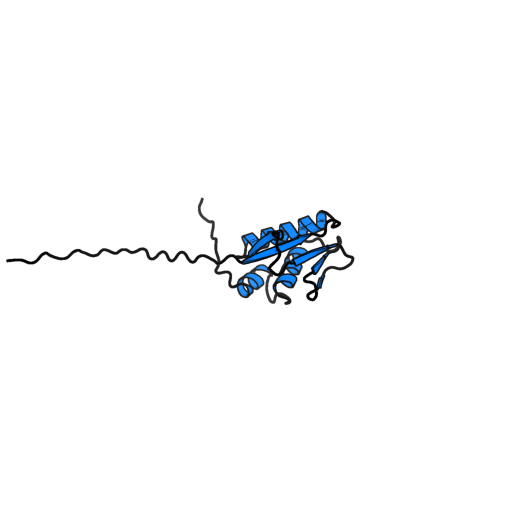03 SER A CA 1
ATOM 823 C C . SER A 1 103 ? -1.175 -7.241 3.744 1.00 95.38 103 SER A C 1
ATOM 825 O O . SER A 1 103 ? -1.011 -7.440 4.951 1.00 95.38 103 SER A O 1
ATOM 827 N N . LYS A 1 104 ? -0.393 -7.797 2.812 1.00 95.00 104 LYS A N 1
ATOM 828 C CA . LYS A 1 104 ? 0.715 -8.698 3.121 1.00 95.00 104 LYS A CA 1
ATOM 829 C C . LYS A 1 104 ? 1.7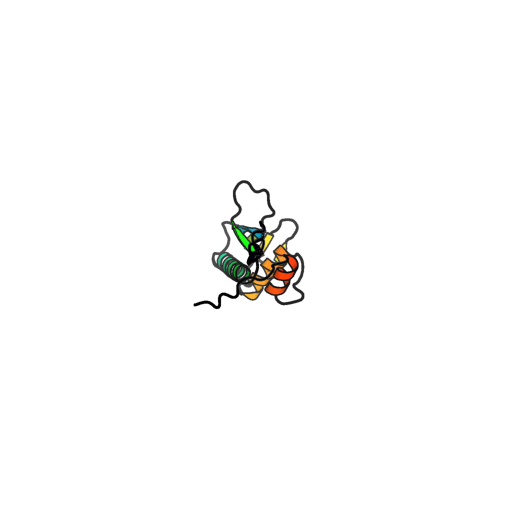99 -7.993 3.934 1.00 95.00 104 LYS A C 1
ATOM 831 O O . LYS A 1 104 ? 2.253 -8.568 4.915 1.00 95.00 104 LYS A O 1
ATOM 836 N N . ALA A 1 105 ? 2.156 -6.759 3.582 1.00 95.56 105 ALA A N 1
ATOM 837 C CA . ALA A 1 105 ? 3.131 -5.958 4.321 1.00 95.56 105 ALA A CA 1
ATOM 838 C C . ALA A 1 105 ? 2.669 -5.608 5.746 1.00 95.56 105 ALA A C 1
ATOM 840 O O . ALA A 1 105 ? 3.475 -5.530 6.671 1.00 95.56 105 ALA A O 1
ATOM 841 N N . LEU A 1 106 ? 1.362 -5.416 5.936 1.00 94.38 106 LEU A N 1
ATOM 842 C CA . LEU A 1 106 ? 0.777 -5.075 7.232 1.00 94.38 106 LEU A CA 1
ATOM 843 C C . LEU A 1 106 ? 0.569 -6.280 8.152 1.00 94.38 106 LEU A C 1
ATOM 845 O O . LEU A 1 106 ? 0.574 -6.123 9.372 1.00 94.38 106 LEU A O 1
ATOM 849 N N . THR A 1 107 ? 0.338 -7.464 7.585 1.00 93.06 107 THR A N 1
ATOM 850 C CA . THR A 1 107 ? -0.119 -8.634 8.352 1.00 93.06 107 THR A CA 1
ATOM 851 C C . THR A 1 107 ? 0.864 -9.798 8.340 1.00 93.06 107 THR A C 1
ATOM 853 O O . THR A 1 107 ? 0.729 -10.683 9.174 1.00 93.06 107 THR A O 1
ATOM 856 N N . ASN A 1 108 ? 1.825 -9.828 7.408 1.00 89.50 108 ASN A N 1
ATOM 857 C CA . ASN A 1 108 ? 2.670 -10.986 7.085 1.00 89.50 108 ASN A CA 1
ATOM 858 C C . ASN A 1 108 ? 1.899 -12.263 6.705 1.00 89.50 108 ASN A C 1
ATOM 860 O O . ASN A 1 108 ? 2.496 -13.304 6.429 1.00 89.50 108 ASN A O 1
ATOM 864 N N . GLU A 1 109 ? 0.583 -12.188 6.545 1.00 85.94 109 GLU A N 1
ATOM 865 C CA . GLU A 1 109 ? -0.310 -13.317 6.305 1.00 85.94 109 GLU A CA 1
ATOM 866 C C . GLU A 1 109 ? -0.926 -13.210 4.906 1.00 85.94 109 GLU A C 1
ATOM 868 O O . GLU A 1 109 ? -0.940 -12.145 4.288 1.00 85.94 109 GLU A O 1
ATOM 873 N N . ARG A 1 110 ? -1.390 -14.335 4.353 1.00 81.38 110 ARG A N 1
ATOM 874 C CA . ARG A 1 110 ? -2.324 -14.265 3.223 1.00 81.38 110 ARG A CA 1
ATOM 875 C C . ARG A 1 110 ? -3.714 -14.020 3.807 1.00 81.38 110 ARG A C 1
ATOM 877 O O . ARG A 1 110 ? -4.066 -14.711 4.764 1.00 81.38 110 ARG A O 1
ATOM 884 N N . PRO A 1 111 ? -4.484 -13.065 3.274 1.00 80.44 111 PRO A N 1
ATOM 885 C CA . PRO A 1 111 ? -5.797 -12.780 3.819 1.00 80.44 111 PRO A CA 1
ATOM 886 C C . PRO A 1 111 ? -6.699 -14.006 3.602 1.00 80.44 111 PRO A C 1
ATOM 888 O O . PRO A 1 111 ? -6.785 -14.536 2.496 1.00 80.44 111 PRO A O 1
ATOM 891 N N . GLN A 1 112 ? -7.327 -14.495 4.676 1.00 71.00 112 GLN A N 1
ATOM 892 C CA . GLN A 1 112 ? -8.242 -15.651 4.620 1.00 71.00 112 GLN A CA 1
ATOM 893 C C . GLN A 1 112 ? -9.595 -15.293 3.978 1.00 71.00 112 GLN A C 1
ATOM 895 O O . GLN A 1 112 ? -10.338 -16.164 3.541 1.00 71.00 112 GLN A O 1
ATOM 900 N N . TYR A 1 113 ? -9.897 -13.995 3.917 1.00 81.69 113 TYR A N 1
ATOM 901 C CA . TYR A 1 113 ? -11.088 -13.394 3.320 1.00 81.69 113 TYR A CA 1
ATOM 902 C C . TYR A 1 113 ? -10.653 -12.187 2.469 1.00 81.69 113 TYR A C 1
ATOM 904 O O . TYR A 1 113 ? -9.460 -11.957 2.294 1.00 81.69 113 TYR A O 1
ATOM 912 N N . GLY A 1 114 ? -11.582 -11.368 1.968 1.00 88.69 114 GLY A N 1
ATOM 913 C CA . GLY A 1 114 ? -11.217 -10.112 1.296 1.00 88.69 114 GLY A CA 1
ATOM 914 C C . GLY A 1 114 ? -10.305 -9.222 2.160 1.00 88.69 114 GLY A C 1
ATOM 915 O O . GLY A 1 114 ? -10.495 -9.131 3.377 1.00 88.69 114 GLY A O 1
ATOM 916 N N . VAL A 1 115 ? -9.331 -8.549 1.531 1.00 93.12 115 VAL A N 1
ATOM 917 C CA . VAL A 1 115 ? -8.278 -7.756 2.205 1.00 93.12 115 VAL A CA 1
ATOM 918 C C . VAL A 1 115 ? -8.828 -6.802 3.262 1.00 93.12 115 VAL A C 1
ATOM 920 O O . VAL A 1 115 ? -8.304 -6.740 4.370 1.00 93.12 115 VAL A O 1
ATOM 923 N N . VAL A 1 116 ? -9.887 -6.071 2.930 1.00 92.25 116 VAL A N 1
ATOM 924 C CA . VAL A 1 116 ? -10.489 -5.061 3.809 1.00 92.25 116 VAL A CA 1
ATOM 925 C C . VAL A 1 116 ? -10.992 -5.696 5.101 1.00 92.25 116 VAL A C 1
ATOM 927 O O . VAL A 1 116 ? -10.660 -5.240 6.192 1.00 92.25 116 VAL A O 1
ATOM 930 N N . ARG A 1 117 ? -11.733 -6.805 4.994 1.00 91.38 117 ARG A N 1
ATOM 931 C CA . ARG A 1 117 ? -12.229 -7.541 6.162 1.00 91.38 117 ARG A CA 1
ATOM 932 C C . ARG A 1 117 ? -11.076 -8.091 6.997 1.00 91.38 117 ARG A C 1
ATOM 934 O O . ARG A 1 117 ? -11.119 -7.986 8.219 1.00 91.38 117 ARG A O 1
ATOM 941 N N . HIS A 1 118 ? -10.053 -8.644 6.346 1.00 93.00 118 HIS A N 1
ATOM 942 C CA . HIS A 1 118 ? -8.856 -9.150 7.024 1.00 93.00 118 HIS A CA 1
ATOM 943 C C . HIS A 1 118 ? -8.161 -8.053 7.840 1.00 93.00 118 HIS A C 1
ATOM 945 O O . HIS A 1 118 ? -7.856 -8.251 9.014 1.00 93.00 118 HIS A O 1
ATOM 951 N N . LEU A 1 119 ? -7.978 -6.867 7.255 1.00 93.19 119 LEU A N 1
ATOM 952 C CA . LEU A 1 119 ? -7.355 -5.727 7.928 1.00 93.19 119 LEU A CA 1
ATOM 953 C C . LEU A 1 119 ? -8.226 -5.169 9.058 1.00 93.19 119 LEU A C 1
ATOM 955 O O . LEU A 1 119 ? -7.705 -4.907 10.139 1.00 93.19 119 LEU A O 1
ATOM 959 N N . ASN A 1 120 ? -9.539 -5.058 8.854 1.00 91.62 120 ASN A N 1
ATOM 960 C CA . ASN A 1 120 ? -10.457 -4.605 9.900 1.00 91.62 120 ASN A CA 1
ATOM 961 C C . ASN A 1 120 ? -10.412 -5.509 11.136 1.00 91.62 120 ASN A C 1
ATOM 963 O O . ASN A 1 120 ? -10.392 -5.006 12.256 1.00 91.62 120 ASN A O 1
ATOM 967 N N . LEU A 1 121 ? -10.321 -6.828 10.946 1.00 90.19 121 LEU A N 1
ATOM 968 C CA . LEU A 1 121 ? -10.145 -7.771 12.051 1.00 90.19 121 LEU A CA 1
ATOM 969 C C . LEU A 1 121 ? -8.755 -7.650 12.689 1.00 90.19 121 LEU A C 1
ATOM 971 O O . LEU A 1 121 ? -8.654 -7.552 13.909 1.00 90.19 121 LEU A O 1
ATOM 975 N N . LYS A 1 122 ? -7.682 -7.607 11.883 1.00 91.88 1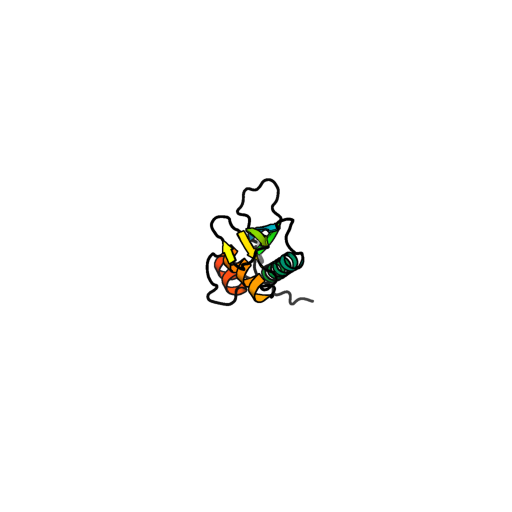22 LYS A N 1
ATOM 976 C CA . LYS A 1 122 ? -6.297 -7.540 12.389 1.00 91.88 122 LYS A CA 1
ATOM 977 C C . LYS A 1 122 ? -6.036 -6.292 13.230 1.00 91.88 122 LYS A C 1
ATOM 979 O O . LYS A 1 122 ? -5.299 -6.361 14.210 1.00 91.88 122 LYS A O 1
ATOM 984 N N . PHE A 1 123 ? -6.607 -5.160 12.831 1.00 90.44 123 PHE A N 1
ATOM 985 C CA . PHE A 1 123 ? -6.405 -3.868 13.485 1.00 90.44 123 PHE A CA 1
ATOM 986 C C . PHE A 1 123 ? -7.564 -3.460 14.393 1.00 90.44 123 PHE A C 1
ATOM 988 O O . PHE A 1 123 ? -7.558 -2.345 14.901 1.00 90.44 123 PHE A O 1
ATOM 995 N N . ASN A 1 124 ? -8.524 -4.365 14.621 1.00 89.69 124 ASN A N 1
ATOM 996 C CA . ASN A 1 124 ? -9.712 -4.125 15.436 1.00 89.69 124 ASN A CA 1
ATOM 997 C C . ASN A 1 124 ? -10.417 -2.806 15.078 1.00 89.69 124 ASN A C 1
ATOM 999 O O . ASN A 1 124 ? -10.788 -2.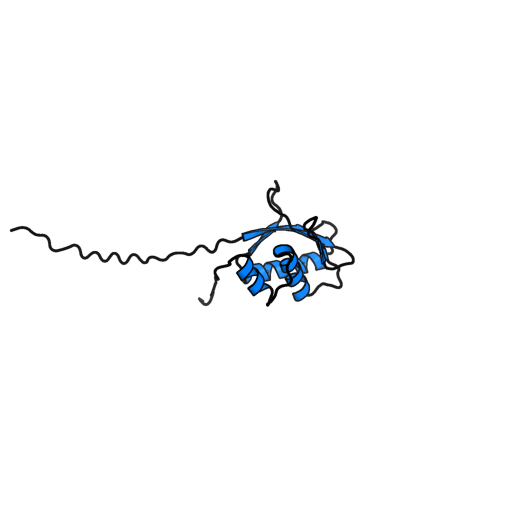009 15.941 1.00 89.69 124 ASN A O 1
ATOM 1003 N N . CYS A 1 125 ? -10.573 -2.563 13.778 1.00 87.38 125 CYS A N 1
ATOM 1004 C CA . CYS A 1 125 ? -11.280 -1.398 13.288 1.00 87.38 125 CYS A CA 1
ATOM 1005 C C . CYS A 1 125 ? -12.764 -1.562 13.619 1.00 87.38 125 CYS A C 1
ATOM 1007 O O . CYS A 1 125 ? -13.512 -2.237 12.909 1.00 87.38 125 CYS A O 1
ATOM 1009 N N . THR A 1 126 ? -13.194 -0.956 14.724 1.00 73.50 126 THR A N 1
ATOM 1010 C CA . THR A 1 126 ? -14.611 -0.844 15.062 1.00 73.50 126 THR A CA 1
ATOM 1011 C C . THR A 1 126 ? -15.243 0.100 14.039 1.00 73.50 126 THR A C 1
ATOM 1013 O O . THR A 1 126 ? -14.874 1.268 13.925 1.00 73.50 126 THR A O 1
ATOM 1016 N N . GLY A 1 127 ? -16.099 -0.453 13.178 1.00 57.09 127 GLY A N 1
ATOM 1017 C CA . GLY A 1 127 ? -16.520 0.206 11.943 1.00 57.09 127 GLY A CA 1
ATOM 1018 C C . GLY A 1 127 ? -17.094 1.613 12.146 1.00 57.09 127 GLY A C 1
ATOM 1019 O O . GLY A 1 127 ? -17.993 1.811 12.958 1.00 57.09 127 GLY A O 1
ATOM 1020 N N . LYS A 1 128 ? -16.615 2.570 11.345 1.00 52.50 128 LYS A N 1
ATOM 1021 C CA . LYS A 1 128 ? -17.292 3.829 10.975 1.00 52.50 128 LYS A CA 1
ATOM 1022 C C . LYS A 1 128 ? -16.848 4.158 9.538 1.00 52.50 128 LYS A C 1
ATOM 1024 O O . LYS A 1 128 ? -15.673 3.998 9.246 1.00 52.50 128 LYS A O 1
ATOM 1029 N N . LYS A 1 129 ? -17.693 4.590 8.596 1.00 47.62 129 LYS A N 1
ATOM 1030 C CA . LYS A 1 129 ? -18.885 5.447 8.702 1.00 47.62 129 LYS A CA 1
ATOM 1031 C C . LYS A 1 129 ? -19.993 4.982 7.741 1.00 47.62 129 LYS A C 1
ATOM 1033 O O . LYS A 1 129 ? -19.764 4.887 6.540 1.00 47.62 129 LYS A O 1
ATOM 1038 N N . ASN A 1 130 ? -21.212 4.786 8.245 1.00 39.53 130 ASN A N 1
ATOM 1039 C CA . ASN A 1 130 ? -22.402 4.986 7.417 1.00 39.53 130 ASN A CA 1
ATOM 1040 C C . ASN A 1 130 ? -22.535 6.499 7.183 1.00 39.53 130 ASN A C 1
ATOM 1042 O O . ASN A 1 130 ? -23.278 7.163 7.898 1.00 39.53 130 ASN A O 1
ATOM 1046 N N . ASP A 1 131 ? -21.832 7.048 6.194 1.00 43.94 131 ASP A N 1
ATOM 1047 C CA . ASP A 1 131 ? -22.209 8.341 5.615 1.00 43.94 131 ASP A CA 1
ATOM 1048 C C . ASP A 1 131 ? -23.386 8.090 4.650 1.00 43.94 131 ASP A C 1
ATOM 1050 O O . ASP A 1 131 ? -23.262 8.126 3.431 1.00 43.94 131 ASP A O 1
ATOM 1054 N N . ARG A 1 132 ? -24.557 7.766 5.215 1.00 40.97 132 ARG A N 1
ATOM 1055 C CA . ARG A 1 132 ? -25.859 8.035 4.585 1.00 40.97 132 ARG A CA 1
ATOM 1056 C C . ARG A 1 132 ? -26.505 9.160 5.378 1.00 40.97 132 ARG A C 1
ATOM 1058 O O . ARG A 1 132 ? -27.318 8.909 6.262 1.00 40.97 132 ARG A O 1
ATOM 1065 N N . SER A 1 133 ? -26.086 10.389 5.117 1.00 38.41 133 SER A N 1
ATOM 1066 C CA . SER A 1 133 ? -26.794 11.603 5.536 1.00 38.41 133 SER A CA 1
ATOM 1067 C C . SER A 1 133 ? -26.320 12.773 4.679 1.00 38.41 133 SER A C 1
ATOM 1069 O O . SER A 1 133 ? -25.443 13.527 5.090 1.00 38.41 133 SER A O 1
ATOM 1071 N N . ALA A 1 134 ? -26.876 12.861 3.473 1.00 34.72 134 ALA A N 1
ATOM 1072 C CA . ALA A 1 134 ? -27.346 14.086 2.826 1.00 34.72 134 ALA A CA 1
ATOM 1073 C C . ALA A 1 134 ? -28.171 13.673 1.603 1.00 34.72 134 ALA A C 1
ATOM 1075 O O . ALA A 1 134 ? -27.627 12.913 0.769 1.00 34.72 134 ALA A O 1
#

Radius of gyration: 22.24 Å; chains: 1; bounding box: 59×38×72 Å

Secondary structure (DSSP, 8-state):
----------------------PEEEEEEE-TT--HHHHHHHHHHHHHHHHHSSEEEEEPPSS--S-EEEEEE-SS-EEEGGGTEEEE-GGG-SHHHHHHHHHHHHHSS--SS-HHHHHHHHTT----------

Foldseek 3Di:
DDDDPDDPPPPPPPPPPPPPQQAAEAEEDEDPPDDPLQVVLLVVLQVVLVVLFSYDYDYADPPHPDDYAYEYEDPDAAADQVNNYGYDYPVQRDNQSSNQRVLCSVPVDRQPDPSSVSRCVVSVRPDDDPPPDD